Protein AF-A0A978VMV0-F1 (afdb_monomer_lite)

pLDDT: mean 77.89, std 13.48, range [44.38, 94.19]

Radius of gyration: 25.99 Å; chains: 1; bounding box: 43×22×91 Å

Foldseek 3Di:
DPPPPPPPPPPDPDDQADEDEQVPPVSVVVCVVVVHHYHYDHPDDVVVVVCVVCVVVVVVVVVCVVVVVVVVVVVVVVVD

Organism: NCBI:txid714518

Structure (mmCIF, N/CA/C/O backbone):
data_AF-A0A978VMV0-F1
#
_entry.id   AF-A0A978VMV0-F1
#
loop_
_atom_site.group_PDB
_atom_site.id
_atom_site.type_symbol
_atom_site.label_atom_id
_atom_site.label_alt_id
_atom_site.label_comp_id
_atom_site.label_asym_id
_atom_site.label_entity_id
_atom_site.label_seq_id
_atom_site.pdbx_PDB_ins_code
_atom_site.Cartn_x
_atom_site.Cartn_y
_atom_site.Cartn_z
_atom_site.occupancy
_atom_site.B_iso_or_equiv
_atom_site.auth_seq_id
_atom_site.auth_comp_id
_atom_site.auth_asym_id
_atom_site.auth_atom_id
_atom_site.pdbx_PDB_model_num
ATOM 1 N N . MET A 1 1 ? -21.158 -2.049 47.461 1.00 44.38 1 MET A N 1
ATOM 2 C CA . MET A 1 1 ? -20.198 -1.371 46.563 1.00 44.38 1 MET A CA 1
ATOM 3 C C . MET A 1 1 ? -19.893 -2.324 45.410 1.00 44.38 1 MET A C 1
ATOM 5 O O . MET A 1 1 ? -18.753 -2.694 45.209 1.00 44.38 1 MET A O 1
ATOM 9 N N . GLU A 1 2 ? -20.931 -2.790 44.710 1.00 51.34 2 GLU A N 1
ATOM 10 C CA . GLU A 1 2 ? -20.804 -3.754 43.597 1.00 51.34 2 GLU A CA 1
ATOM 11 C C . GLU A 1 2 ? -21.562 -3.272 42.346 1.00 51.34 2 GLU A C 1
ATOM 13 O O . GLU A 1 2 ? -21.674 -3.982 41.359 1.00 51.34 2 GLU A O 1
ATOM 18 N N . GLU A 1 3 ? -22.055 -2.031 42.366 1.00 50.88 3 GLU A N 1
ATOM 19 C CA . GLU A 1 3 ? -22.892 -1.438 41.316 1.00 50.88 3 GLU A CA 1
ATOM 20 C C . GLU A 1 3 ? -22.159 -0.267 40.637 1.00 50.88 3 GLU A C 1
ATOM 22 O O . GLU A 1 3 ? -22.708 0.806 40.429 1.00 50.88 3 GLU A O 1
ATOM 27 N N . MET A 1 4 ? -20.858 -0.427 40.380 1.00 45.06 4 MET A N 1
ATOM 28 C CA . MET A 1 4 ? -20.068 0.536 39.592 1.00 45.06 4 MET A CA 1
ATOM 29 C C . MET A 1 4 ? -19.206 -0.131 38.508 1.00 45.06 4 MET A C 1
ATOM 31 O O . MET A 1 4 ? -18.552 0.574 37.756 1.00 45.06 4 MET A O 1
ATOM 35 N N . VAL A 1 5 ? -19.240 -1.464 38.375 1.00 53.09 5 VAL A N 1
ATOM 36 C CA . VAL A 1 5 ? -18.435 -2.234 37.395 1.00 53.09 5 VAL A CA 1
ATOM 37 C C . VAL A 1 5 ? -19.341 -2.913 36.357 1.00 53.09 5 VAL A C 1
ATOM 39 O O . VAL A 1 5 ? -19.088 -4.020 35.912 1.00 53.09 5 VAL A O 1
ATOM 42 N N . ALA A 1 6 ? -20.475 -2.295 36.021 1.00 49.28 6 ALA A N 1
ATOM 43 C CA . ALA A 1 6 ? -21.401 -2.832 35.015 1.00 49.28 6 ALA A CA 1
ATOM 44 C C . ALA A 1 6 ? -21.729 -1.831 33.896 1.00 49.28 6 ALA A C 1
ATOM 46 O O . ALA A 1 6 ? -22.482 -2.161 32.986 1.00 49.28 6 ALA A O 1
ATOM 47 N N . ALA A 1 7 ? -21.190 -0.608 33.963 1.00 49.31 7 ALA A N 1
ATOM 48 C CA . ALA A 1 7 ? -21.551 0.483 33.056 1.00 49.31 7 ALA A CA 1
ATOM 49 C C . ALA A 1 7 ? -20.414 0.933 32.120 1.00 49.31 7 ALA A C 1
ATOM 51 O O . ALA A 1 7 ? 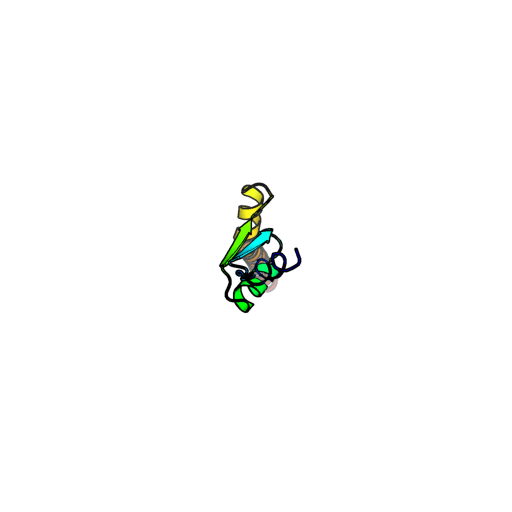-20.665 1.756 31.245 1.00 49.31 7 ALA A O 1
ATOM 52 N N . GLU A 1 8 ? -19.194 0.407 32.274 1.00 50.22 8 GLU A N 1
ATOM 53 C CA . GLU A 1 8 ? -18.045 0.801 31.438 1.00 50.22 8 GLU A CA 1
ATOM 54 C C . GLU A 1 8 ? -17.796 -0.150 30.250 1.00 50.22 8 GLU A C 1
ATOM 56 O O . GLU A 1 8 ? -17.129 0.240 29.301 1.00 50.22 8 GLU A O 1
ATOM 61 N N . ASP A 1 9 ? -18.401 -1.345 30.236 1.00 53.03 9 ASP A N 1
ATOM 62 C CA . ASP A 1 9 ? -18.154 -2.381 29.212 1.00 53.03 9 ASP A CA 1
ATOM 63 C C . ASP A 1 9 ? -19.110 -2.333 27.998 1.00 53.03 9 ASP A C 1
ATOM 65 O O . ASP A 1 9 ? -19.097 -3.228 27.156 1.00 53.03 9 ASP A O 1
ATOM 69 N N . ALA A 1 10 ? -19.981 -1.323 27.896 1.00 54.25 10 ALA A N 1
ATOM 70 C CA . ALA A 1 10 ? -21.007 -1.249 26.842 1.00 54.25 10 ALA A CA 1
ATOM 71 C C . ALA A 1 10 ? -21.011 0.074 26.061 1.00 54.25 10 ALA A C 1
ATOM 73 O O . ALA A 1 10 ? -22.014 0.419 25.432 1.00 54.25 10 ALA A O 1
ATOM 74 N N . VAL A 1 11 ? -19.905 0.820 26.100 1.00 56.34 11 VAL A N 1
ATOM 75 C CA . VAL A 1 11 ? -19.733 2.041 25.309 1.00 56.34 11 VAL A CA 1
ATOM 76 C C . VAL A 1 11 ? -18.731 1.759 24.191 1.00 56.34 11 VAL A C 1
ATOM 78 O O . VAL A 1 11 ? -17.537 1.970 24.345 1.00 56.34 11 VAL A O 1
ATOM 81 N N . ASP A 1 12 ? -19.263 1.294 23.062 1.00 57.84 12 ASP A N 1
ATOM 82 C CA . ASP A 1 12 ? -18.678 1.510 21.734 1.00 57.84 12 ASP A CA 1
ATOM 83 C C . ASP A 1 12 ? -17.294 0.870 21.468 1.00 57.84 12 ASP A C 1
ATOM 85 O O . ASP A 1 12 ? -16.296 1.543 21.224 1.00 57.84 12 ASP A O 1
ATOM 89 N N . ASP A 1 13 ? -17.250 -0.465 21.410 1.00 68.56 13 ASP A N 1
ATOM 90 C CA . ASP A 1 13 ? -16.127 -1.238 20.834 1.00 68.56 13 ASP A CA 1
ATOM 91 C C . ASP A 1 13 ? -16.089 -1.155 19.281 1.00 68.56 13 ASP A C 1
ATOM 93 O O . ASP A 1 13 ? -15.544 -2.025 18.591 1.00 68.56 13 ASP A O 1
ATOM 97 N N . GLU A 1 14 ? -16.713 -0.131 18.684 1.00 80.19 14 GLU A N 1
ATOM 98 C CA . GLU A 1 14 ? -16.758 0.041 17.235 1.00 80.19 14 GLU A CA 1
ATOM 99 C C . GLU A 1 14 ? -15.415 0.583 16.716 1.00 80.19 14 GLU A C 1
ATOM 101 O O . GLU A 1 14 ? -15.021 1.734 16.921 1.00 80.19 14 GLU A O 1
ATOM 106 N N . VAL A 1 15 ? -14.680 -0.273 16.005 1.00 84.56 15 VAL A N 1
ATOM 107 C CA . VAL A 1 15 ? -13.413 0.097 15.366 1.00 84.56 15 VAL A CA 1
ATOM 108 C C . VAL A 1 15 ? -13.694 1.025 14.185 1.00 84.56 15 VAL A C 1
ATOM 110 O O . VAL A 1 15 ? -14.194 0.584 13.160 1.00 84.56 15 VAL A O 1
ATOM 113 N N . ALA A 1 16 ? -13.316 2.302 14.285 1.00 89.31 16 ALA A N 1
ATOM 114 C CA . ALA A 1 16 ? -13.600 3.296 13.241 1.00 89.31 16 ALA A CA 1
ATOM 115 C C . ALA A 1 16 ? -12.707 3.191 11.982 1.00 89.31 16 ALA A C 1
ATOM 117 O O . ALA A 1 16 ? -13.103 3.615 10.892 1.00 89.31 16 ALA A O 1
ATOM 118 N N . CYS A 1 17 ? -11.473 2.687 12.108 1.00 91.50 17 CYS A N 1
ATOM 119 C CA . CYS A 1 17 ? -10.516 2.621 10.998 1.00 91.50 17 CYS A CA 1
ATOM 120 C C . CYS A 1 17 ? -9.422 1.567 11.215 1.00 91.50 17 CYS A C 1
ATOM 122 O O . CYS A 1 17 ? -9.166 1.136 12.339 1.00 91.50 17 CYS A O 1
ATOM 124 N N . ILE A 1 18 ? -8.744 1.190 10.131 1.00 92.00 18 ILE A N 1
ATOM 125 C CA . ILE A 1 18 ? -7.593 0.285 10.145 1.00 92.00 18 ILE A CA 1
ATOM 126 C C . ILE A 1 18 ? -6.374 1.041 9.628 1.00 92.00 18 ILE A C 1
ATOM 128 O O . ILE A 1 18 ? -6.322 1.437 8.464 1.00 92.00 18 ILE A O 1
ATOM 132 N N . ILE A 1 19 ? -5.373 1.210 10.490 1.00 94.19 19 ILE A N 1
ATOM 133 C CA . ILE A 1 19 ? -4.065 1.752 10.119 1.00 94.19 19 ILE A CA 1
ATOM 134 C C . ILE A 1 19 ? -3.122 0.576 9.882 1.00 94.19 19 ILE A C 1
ATOM 136 O O . ILE A 1 19 ? -2.961 -0.278 10.754 1.00 94.19 19 ILE A O 1
ATOM 140 N N . HIS A 1 20 ? -2.488 0.524 8.716 1.00 90.69 20 HIS A N 1
ATOM 141 C CA . HIS A 1 20 ? -1.588 -0.568 8.359 1.00 90.69 20 HIS A CA 1
ATOM 142 C C . HIS A 1 20 ? -0.320 -0.063 7.675 1.00 90.69 20 HIS A C 1
ATOM 144 O O . HIS A 1 20 ? -0.287 1.035 7.125 1.00 90.69 20 HIS A O 1
ATOM 150 N N . ASP A 1 21 ? 0.737 -0.876 7.688 1.00 89.56 21 ASP A N 1
ATOM 151 C CA . ASP A 1 21 ? 1.960 -0.560 6.950 1.00 89.56 21 ASP A CA 1
ATOM 152 C C . ASP A 1 21 ? 1.710 -0.613 5.430 1.00 89.56 21 ASP A C 1
ATOM 154 O O . ASP A 1 21 ? 0.931 -1.434 4.937 1.00 89.56 21 ASP A O 1
ATOM 158 N N . GLY A 1 22 ? 2.379 0.260 4.677 1.00 82.62 22 GLY A N 1
ATOM 159 C CA . GLY A 1 22 ? 2.237 0.366 3.224 1.00 82.62 22 GLY A CA 1
ATOM 160 C C . GLY A 1 22 ? 2.715 -0.858 2.439 1.00 82.62 22 GLY A C 1
ATOM 161 O O . GLY A 1 22 ? 2.364 -0.999 1.270 1.00 82.62 22 GLY A O 1
ATOM 162 N N . MET A 1 23 ? 3.470 -1.762 3.067 1.00 80.81 23 MET A N 1
ATOM 163 C CA . MET A 1 23 ? 3.844 -3.059 2.496 1.00 80.81 23 MET A CA 1
ATOM 164 C C . MET A 1 23 ? 2.803 -4.157 2.775 1.00 80.81 23 MET A C 1
ATOM 166 O O . MET A 1 23 ? 2.824 -5.202 2.124 1.00 80.81 23 MET A O 1
ATOM 170 N N . LEU A 1 24 ? 1.861 -3.939 3.702 1.00 83.62 24 LEU A N 1
ATOM 171 C CA . LEU A 1 24 ? 0.776 -4.874 4.019 1.00 83.62 24 LEU A CA 1
ATOM 172 C C . LEU A 1 24 ? -0.418 -4.675 3.076 1.00 83.62 24 LEU A C 1
ATOM 174 O O . LEU A 1 24 ? -1.500 -4.268 3.489 1.00 83.62 24 LEU A O 1
ATOM 178 N N . TYR A 1 25 ? -0.241 -5.013 1.797 1.00 75.62 25 TYR A N 1
ATOM 179 C CA . TYR A 1 25 ? -1.264 -4.834 0.752 1.00 75.62 25 TYR A CA 1
ATOM 180 C C . TYR A 1 25 ? -2.613 -5.510 1.078 1.00 75.62 25 TYR A C 1
ATOM 182 O O . TYR A 1 25 ? -3.677 -5.016 0.716 1.00 75.62 25 TYR A O 1
ATOM 190 N N . LEU A 1 26 ? -2.582 -6.627 1.815 1.00 84.38 26 LEU A N 1
ATOM 191 C CA . LEU A 1 26 ? -3.781 -7.362 2.232 1.00 84.38 26 LEU A CA 1
ATOM 192 C C . LEU A 1 26 ? -4.602 -6.632 3.300 1.00 84.38 26 LEU A C 1
ATOM 194 O O . LEU A 1 26 ? -5.806 -6.858 3.392 1.00 84.38 26 LEU A O 1
ATOM 198 N N . ALA A 1 27 ? -3.983 -5.754 4.090 1.00 87.69 27 ALA A N 1
ATOM 199 C CA . ALA A 1 27 ? -4.680 -5.038 5.152 1.00 87.69 27 ALA A CA 1
ATOM 200 C C . ALA A 1 27 ? -5.717 -4.053 4.593 1.00 87.69 27 ALA A C 1
ATOM 202 O O . ALA A 1 27 ? -6.783 -3.900 5.186 1.00 87.69 27 ALA A O 1
ATOM 203 N N . GLN A 1 28 ? -5.466 -3.482 3.410 1.00 88.88 28 GLN A N 1
ATOM 204 C CA . GLN A 1 28 ? -6.462 -2.671 2.710 1.00 88.88 28 GLN A CA 1
ATOM 205 C C . GLN A 1 28 ? -7.698 -3.506 2.345 1.00 88.88 28 GLN A C 1
ATOM 207 O O . GLN A 1 28 ? -8.818 -3.086 2.604 1.00 88.88 28 GLN A O 1
ATOM 212 N N . SER A 1 29 ? -7.510 -4.733 1.845 1.00 91.19 29 SER A N 1
ATOM 213 C CA . SER A 1 29 ? -8.633 -5.630 1.540 1.00 91.19 29 SER A CA 1
ATOM 214 C C . SER A 1 29 ? -9.439 -6.011 2.785 1.00 91.19 29 SER A C 1
ATOM 216 O O . SER A 1 29 ? -10.645 -6.227 2.684 1.00 91.19 29 SER A O 1
ATOM 218 N N . VAL A 1 30 ? -8.790 -6.117 3.948 1.00 91.44 30 VAL A N 1
ATOM 219 C CA . VAL A 1 30 ? -9.470 -6.357 5.228 1.00 91.44 30 VAL A CA 1
ATOM 220 C C . VAL A 1 30 ? -10.285 -5.128 5.643 1.00 91.44 30 VAL A C 1
ATOM 222 O O . VAL A 1 30 ? -11.438 -5.283 6.040 1.00 91.44 30 VAL A O 1
ATOM 225 N N . ALA A 1 31 ? -9.733 -3.919 5.492 1.00 91.88 31 ALA A N 1
ATOM 226 C CA . ALA A 1 31 ? -10.454 -2.669 5.748 1.00 91.88 31 ALA A CA 1
ATOM 227 C C . ALA A 1 31 ? -11.687 -2.527 4.845 1.00 91.88 31 ALA A C 1
ATOM 229 O O . ALA A 1 31 ? -12.781 -2.255 5.338 1.00 91.88 31 ALA A O 1
ATOM 230 N N . ASP A 1 32 ? -11.535 -2.822 3.553 1.00 92.31 32 ASP A N 1
ATOM 231 C CA . ASP A 1 32 ? -12.628 -2.785 2.581 1.00 92.31 32 ASP A CA 1
ATOM 232 C C . ASP A 1 32 ? -13.730 -3.800 2.935 1.00 92.31 32 ASP A C 1
ATOM 234 O O . ASP A 1 32 ? -14.920 -3.490 2.855 1.00 92.31 32 ASP A O 1
ATOM 238 N N . HIS A 1 33 ? -13.349 -5.008 3.374 1.00 94.06 33 HIS A N 1
ATOM 239 C CA . HIS A 1 33 ? -14.300 -6.044 3.784 1.00 94.06 33 HIS A CA 1
ATOM 240 C C . HIS A 1 33 ? -15.091 -5.650 5.037 1.00 94.06 33 HIS A C 1
ATOM 242 O O . HIS A 1 33 ? -16.295 -5.897 5.116 1.00 94.06 33 HIS A O 1
ATOM 248 N N . LEU A 1 34 ? -14.423 -5.003 5.991 1.00 91.81 34 LEU A N 1
ATOM 249 C CA . LEU A 1 34 ? -15.031 -4.500 7.221 1.00 91.81 34 LEU A CA 1
ATOM 250 C C . LEU A 1 34 ? -15.766 -3.165 7.020 1.00 91.81 34 LEU A C 1
ATOM 252 O O . LEU A 1 34 ? -16.405 -2.686 7.951 1.00 91.81 34 LEU A O 1
ATOM 256 N N . LYS A 1 35 ? -15.725 -2.588 5.808 1.00 91.50 35 LYS A N 1
ATOM 257 C CA . LYS A 1 35 ? -16.276 -1.263 5.473 1.00 91.50 35 LYS A CA 1
ATOM 258 C C . LYS A 1 35 ? -15.716 -0.146 6.361 1.00 91.50 35 LYS A C 1
ATOM 260 O O . LYS A 1 35 ? -16.409 0.826 6.651 1.00 91.50 35 LYS A O 1
ATOM 265 N N . LEU A 1 36 ? -14.458 -0.290 6.766 1.00 92.81 36 LEU A N 1
ATOM 266 C CA . LEU A 1 36 ? -13.740 0.673 7.592 1.00 92.81 36 LEU A CA 1
ATOM 267 C C . LEU A 1 36 ? -12.787 1.507 6.743 1.00 92.81 36 LEU A C 1
ATOM 269 O O . LEU A 1 36 ? -12.312 1.073 5.692 1.00 92.81 36 LEU A O 1
ATOM 273 N N . LEU A 1 37 ? -12.462 2.707 7.223 1.00 90.88 37 LEU A N 1
ATOM 274 C CA . LEU A 1 37 ? -11.442 3.535 6.589 1.00 90.88 37 LEU A CA 1
ATOM 275 C C . LEU A 1 37 ? -10.070 2.850 6.718 1.00 90.88 37 LEU A C 1
ATOM 277 O O . LEU A 1 37 ? -9.568 2.673 7.827 1.00 90.88 37 LEU A O 1
ATOM 281 N N . GLY A 1 38 ? -9.456 2.480 5.594 1.00 91.75 38 GLY A N 1
ATOM 282 C CA . GLY A 1 38 ? -8.076 1.987 5.543 1.00 91.75 38 GLY A CA 1
ATOM 283 C C . GLY A 1 38 ? -7.079 3.134 5.368 1.00 91.75 38 GLY A C 1
ATOM 284 O O . GLY A 1 38 ? -7.186 3.902 4.412 1.00 91.75 38 GLY A O 1
ATOM 285 N N . ILE A 1 39 ? -6.111 3.263 6.277 1.00 92.88 39 ILE A N 1
ATOM 286 C CA . ILE A 1 39 ? -5.023 4.246 6.194 1.00 92.88 39 ILE A CA 1
ATOM 287 C C . ILE A 1 39 ? -3.689 3.503 6.095 1.00 92.88 39 ILE A C 1
ATOM 289 O O . ILE A 1 39 ? -3.221 2.887 7.052 1.00 92.88 39 ILE A O 1
ATOM 293 N N . SER A 1 40 ? -3.047 3.615 4.935 1.00 90.56 40 SER A N 1
ATOM 294 C CA . SER A 1 40 ? -1.718 3.057 4.686 1.00 90.56 40 SER A CA 1
ATOM 295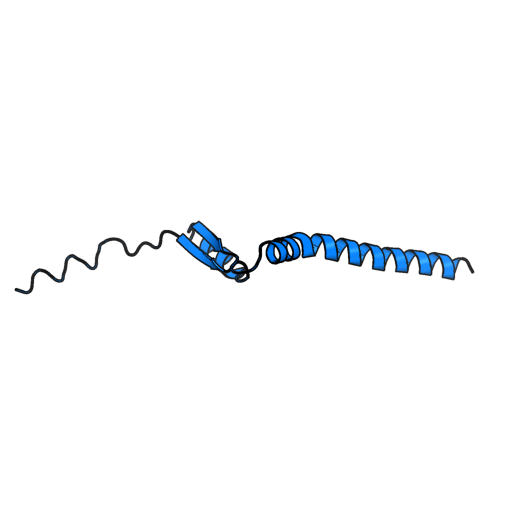 C C . SER A 1 40 ? -0.615 4.010 5.156 1.00 90.56 40 SER A C 1
ATOM 297 O O . SER A 1 40 ? -0.512 5.139 4.673 1.00 90.56 40 SER A O 1
ATOM 299 N N . VAL A 1 41 ? 0.281 3.531 6.018 1.00 89.62 41 VAL A N 1
ATOM 300 C CA . VAL A 1 41 ? 1.455 4.260 6.514 1.00 89.62 41 VAL A CA 1
ATOM 301 C C . VAL A 1 41 ? 2.722 3.631 5.950 1.00 89.62 41 VAL A C 1
ATOM 303 O O . VAL A 1 41 ? 3.056 2.490 6.250 1.00 89.62 41 VAL A O 1
ATOM 306 N N . CYS A 1 42 ? 3.470 4.375 5.136 1.00 85.88 42 CYS A N 1
ATOM 307 C CA . CYS A 1 42 ? 4.786 3.928 4.692 1.00 85.88 42 CYS A CA 1
ATOM 308 C C . CYS A 1 42 ? 5.837 4.343 5.728 1.00 85.88 42 CYS A C 1
ATOM 310 O O . CYS A 1 42 ? 6.161 5.521 5.847 1.00 85.88 42 CYS A O 1
ATOM 312 N N . THR A 1 43 ? 6.371 3.375 6.473 1.00 86.00 43 THR A N 1
ATOM 313 C CA . THR A 1 43 ? 7.435 3.596 7.473 1.00 86.00 43 THR A CA 1
ATOM 314 C C . THR A 1 43 ? 8.813 3.839 6.845 1.00 86.00 43 THR A C 1
ATOM 316 O O . THR A 1 43 ? 9.756 4.254 7.518 1.00 86.00 43 THR A O 1
ATOM 319 N N . SER A 1 44 ? 8.937 3.602 5.538 1.00 84.12 44 SER A N 1
ATOM 320 C CA . SER A 1 44 ? 10.170 3.771 4.773 1.00 84.12 44 SER A CA 1
ATOM 321 C C . SER A 1 44 ? 10.296 5.170 4.150 1.00 84.12 44 SER A C 1
ATOM 323 O O . SER A 1 44 ? 9.364 5.973 4.155 1.00 84.12 44 SER A O 1
ATOM 325 N N . ALA A 1 45 ? 11.461 5.475 3.575 1.00 85.94 45 ALA A N 1
ATOM 326 C CA . ALA A 1 45 ? 11.673 6.739 2.878 1.00 85.94 45 ALA A CA 1
ATOM 327 C C . ALA A 1 45 ? 10.721 6.894 1.676 1.00 85.94 45 ALA A C 1
ATOM 329 O O . ALA A 1 45 ? 10.498 5.950 0.921 1.00 85.94 45 ALA A O 1
ATOM 330 N N . ALA A 1 46 ? 10.249 8.118 1.415 1.00 84.19 46 ALA A N 1
ATOM 331 C CA . ALA A 1 46 ? 9.330 8.405 0.306 1.00 84.19 46 ALA A CA 1
ATOM 332 C C . ALA A 1 46 ? 9.850 7.941 -1.071 1.00 84.19 46 ALA A C 1
ATOM 334 O O . ALA A 1 46 ? 9.065 7.572 -1.942 1.00 84.19 46 ALA A O 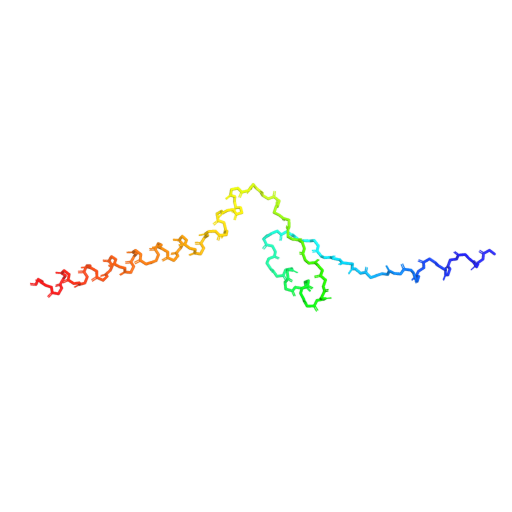1
ATOM 335 N N . ILE A 1 47 ? 11.175 7.902 -1.267 1.00 85.44 47 ILE A N 1
ATOM 336 C CA . ILE A 1 47 ? 11.788 7.382 -2.497 1.00 85.44 47 ILE A CA 1
ATOM 337 C C . ILE A 1 47 ? 11.458 5.903 -2.741 1.00 85.44 47 ILE A C 1
ATOM 339 O O . ILE A 1 47 ? 11.253 5.506 -3.886 1.00 85.44 47 ILE A O 1
ATOM 343 N N . ILE A 1 48 ? 11.352 5.105 -1.676 1.00 82.94 48 ILE A N 1
ATOM 344 C CA . ILE A 1 48 ? 11.002 3.685 -1.748 1.00 82.94 48 ILE A CA 1
ATOM 345 C C . ILE A 1 48 ? 9.539 3.546 -2.176 1.00 82.94 48 ILE A C 1
ATOM 347 O O . ILE A 1 48 ? 9.243 2.801 -3.107 1.00 82.94 48 ILE A O 1
ATOM 351 N N . PHE A 1 49 ? 8.635 4.337 -1.593 1.00 82.50 49 PHE A N 1
ATOM 352 C CA . PHE A 1 49 ? 7.228 4.371 -2.005 1.00 82.50 49 PHE A CA 1
ATOM 353 C C . PHE A 1 49 ? 7.060 4.750 -3.489 1.00 82.50 49 PHE A C 1
ATOM 355 O O . PHE A 1 49 ? 6.321 4.103 -4.235 1.00 82.50 49 PHE A O 1
ATOM 362 N N . ILE A 1 50 ? 7.797 5.760 -3.962 1.00 83.75 50 ILE A N 1
ATOM 363 C CA . ILE A 1 50 ? 7.789 6.159 -5.379 1.00 83.75 50 ILE A CA 1
ATOM 364 C C . ILE A 1 50 ? 8.326 5.031 -6.271 1.00 83.75 50 ILE A C 1
ATOM 366 O O . ILE A 1 50 ? 7.778 4.786 -7.347 1.00 83.75 50 ILE A O 1
ATOM 370 N N . ALA A 1 51 ? 9.370 4.322 -5.837 1.00 84.06 51 ALA A N 1
ATOM 371 C CA . ALA A 1 51 ? 9.908 3.187 -6.577 1.00 84.06 51 ALA A CA 1
ATOM 372 C C . ALA A 1 51 ? 8.877 2.055 -6.717 1.00 84.06 51 ALA A C 1
ATOM 374 O O . ALA A 1 51 ? 8.679 1.572 -7.830 1.00 84.06 51 ALA A O 1
ATOM 375 N N . PHE A 1 52 ? 8.172 1.690 -5.639 1.00 80.50 52 PHE A N 1
ATOM 376 C CA . PHE A 1 52 ? 7.131 0.655 -5.674 1.00 80.50 52 PHE A CA 1
ATOM 377 C C . PHE A 1 52 ? 5.928 1.056 -6.534 1.00 80.50 52 PHE A C 1
ATOM 379 O O . PHE A 1 52 ? 5.516 0.292 -7.399 1.00 80.50 52 PHE A O 1
ATOM 386 N N . THR A 1 53 ? 5.413 2.280 -6.389 1.00 82.62 53 THR A N 1
ATOM 387 C CA . THR A 1 53 ? 4.260 2.753 -7.188 1.00 82.62 53 THR A CA 1
ATOM 388 C C . THR A 1 53 ? 4.566 2.886 -8.680 1.00 82.62 53 THR A C 1
ATOM 390 O O . THR A 1 53 ? 3.666 2.839 -9.517 1.00 82.62 53 THR A O 1
ATOM 393 N N . ARG A 1 54 ? 5.837 3.074 -9.047 1.00 84.38 54 ARG A N 1
ATOM 394 C CA . ARG A 1 54 ? 6.275 3.146 -10.447 1.00 84.38 54 ARG A CA 1
ATOM 395 C C . ARG A 1 54 ? 6.834 1.832 -10.968 1.00 84.38 54 ARG A C 1
ATOM 397 O O . ARG A 1 54 ? 7.110 1.776 -12.173 1.00 84.38 54 ARG A O 1
ATOM 404 N N . PHE A 1 55 ? 6.974 0.817 -10.112 1.00 79.94 55 PHE A N 1
ATOM 405 C CA . PHE A 1 55 ? 7.595 -0.457 -10.448 1.00 79.94 55 PHE A CA 1
ATOM 406 C C . PHE A 1 55 ? 6.905 -1.103 -11.642 1.00 79.94 55 PHE A C 1
ATOM 408 O O . PHE A 1 55 ? 7.586 -1.362 -12.627 1.00 79.94 55 PHE A O 1
ATOM 415 N N . ASP A 1 56 ? 5.577 -1.228 -11.628 1.00 76.00 56 ASP A N 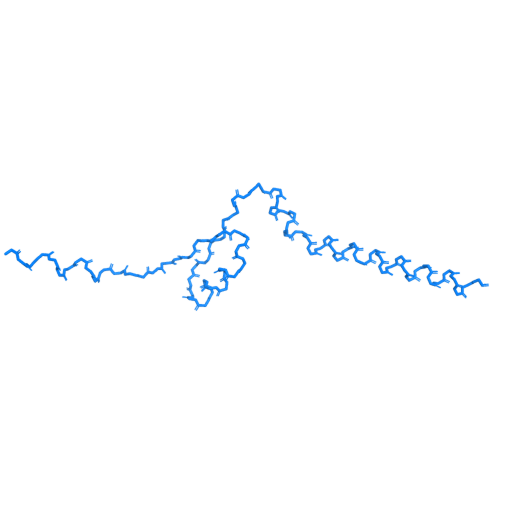1
ATOM 416 C CA . ASP A 1 56 ? 4.822 -1.849 -12.727 1.00 76.00 56 ASP A CA 1
ATOM 417 C C . ASP A 1 56 ? 5.090 -1.151 -14.059 1.00 76.00 56 ASP A C 1
ATOM 419 O O . ASP A 1 56 ? 5.479 -1.772 -15.043 1.00 76.00 56 ASP A O 1
ATOM 423 N N . THR A 1 57 ? 5.025 0.183 -14.077 1.00 81.81 57 THR A N 1
ATOM 424 C CA . THR A 1 57 ? 5.276 0.946 -15.307 1.00 81.81 57 THR A CA 1
ATOM 425 C C . THR A 1 57 ? 6.721 0.827 -15.791 1.00 81.81 57 THR A C 1
ATOM 427 O O . THR A 1 57 ? 6.989 0.857 -16.993 1.00 81.81 57 THR A O 1
ATOM 430 N N . TRP A 1 58 ? 7.683 0.764 -14.868 1.00 80.50 58 TRP A N 1
ATOM 431 C CA . TRP A 1 58 ? 9.093 0.612 -15.204 1.00 80.50 58 TRP A CA 1
ATOM 432 C C . TRP A 1 58 ? 9.374 -0.797 -15.716 1.00 80.50 58 TRP A C 1
ATOM 434 O O . TRP A 1 58 ? 10.045 -0.948 -16.738 1.00 80.50 58 TRP A O 1
ATOM 444 N N . PHE A 1 59 ? 8.805 -1.798 -15.055 1.00 79.62 59 PHE A N 1
ATOM 445 C CA . PHE A 1 59 ? 8.935 -3.202 -15.385 1.00 79.62 59 PHE A CA 1
ATOM 446 C C . PHE A 1 59 ? 8.278 -3.520 -16.732 1.00 79.62 59 PHE A C 1
ATOM 448 O O . PHE A 1 59 ? 8.918 -4.129 -17.588 1.00 79.62 59 PHE A O 1
ATOM 455 N N . ASP A 1 60 ? 7.077 -3.005 -16.996 1.00 82.31 60 ASP A N 1
ATOM 456 C CA . ASP A 1 60 ? 6.401 -3.139 -18.289 1.00 82.31 60 ASP A CA 1
ATOM 457 C C . ASP A 1 60 ? 7.203 -2.501 -19.422 1.00 82.31 60 ASP A C 1
ATOM 459 O O . ASP A 1 60 ? 7.379 -3.099 -20.487 1.00 82.31 60 ASP A O 1
ATOM 463 N N . ARG A 1 61 ? 7.775 -1.311 -19.195 1.00 82.75 61 ARG A N 1
ATOM 464 C CA . ARG A 1 61 ? 8.672 -0.673 -20.172 1.00 82.75 61 ARG A CA 1
ATOM 465 C C . ARG A 1 61 ? 9.946 -1.483 -20.396 1.00 82.75 61 ARG A C 1
ATOM 467 O O . ARG A 1 61 ? 10.397 -1.596 -21.536 1.00 82.75 61 ARG A O 1
ATOM 474 N N . ALA A 1 62 ? 10.544 -2.030 -19.340 1.00 84.44 62 ALA A N 1
ATOM 475 C CA . ALA A 1 62 ? 11.724 -2.881 -19.451 1.00 84.44 62 ALA A CA 1
ATOM 476 C C . ALA A 1 62 ? 11.406 -4.147 -20.261 1.00 84.44 62 ALA A C 1
ATOM 478 O O . ALA A 1 62 ? 12.116 -4.470 -21.214 1.00 84.44 62 ALA A O 1
ATOM 479 N N . ARG A 1 63 ? 10.281 -4.802 -19.966 1.00 82.50 63 ARG A N 1
ATOM 480 C CA . ARG A 1 63 ? 9.797 -5.979 -20.689 1.00 82.50 63 ARG A CA 1
ATOM 481 C C . ARG A 1 63 ? 9.497 -5.667 -22.155 1.00 82.50 63 ARG A C 1
ATOM 483 O O . ARG A 1 63 ? 9.930 -6.415 -23.027 1.00 82.50 63 ARG A O 1
ATOM 490 N N . ALA A 1 64 ? 8.835 -4.548 -22.448 1.00 84.62 64 ALA A N 1
ATOM 491 C CA . ALA A 1 64 ? 8.552 -4.116 -23.817 1.00 84.62 64 ALA A CA 1
ATOM 492 C C . ALA A 1 64 ? 9.834 -3.876 -24.631 1.00 84.62 64 ALA A C 1
ATOM 494 O O . ALA A 1 64 ? 9.890 -4.230 -25.807 1.00 84.62 64 ALA A O 1
ATOM 495 N N . ARG A 1 65 ? 10.891 -3.336 -24.008 1.00 83.19 65 ARG A N 1
ATOM 496 C CA . ARG A 1 65 ? 12.207 -3.168 -24.651 1.00 83.19 65 ARG A CA 1
ATOM 497 C C . ARG A 1 65 ? 12.889 -4.500 -24.936 1.00 83.19 65 ARG A C 1
ATOM 499 O O . ARG A 1 65 ? 13.441 -4.666 -26.019 1.00 83.19 65 ARG A O 1
ATOM 506 N N . VAL A 1 66 ? 12.830 -5.449 -24.002 1.00 80.94 66 VAL A N 1
ATOM 507 C CA . VAL A 1 66 ? 13.379 -6.797 -24.212 1.00 80.94 66 VAL A CA 1
ATOM 508 C C . VAL A 1 66 ? 12.639 -7.501 -25.350 1.00 80.94 66 VAL A C 1
ATOM 510 O O . VAL A 1 66 ? 13.272 -7.967 -26.292 1.00 80.94 66 VAL A O 1
ATOM 513 N N . VAL A 1 67 ? 11.304 -7.512 -25.323 1.00 78.06 67 VAL A N 1
ATOM 514 C CA . VAL A 1 67 ? 10.482 -8.141 -26.371 1.00 78.06 67 VAL A CA 1
ATOM 515 C C . VAL A 1 67 ? 10.674 -7.452 -27.727 1.00 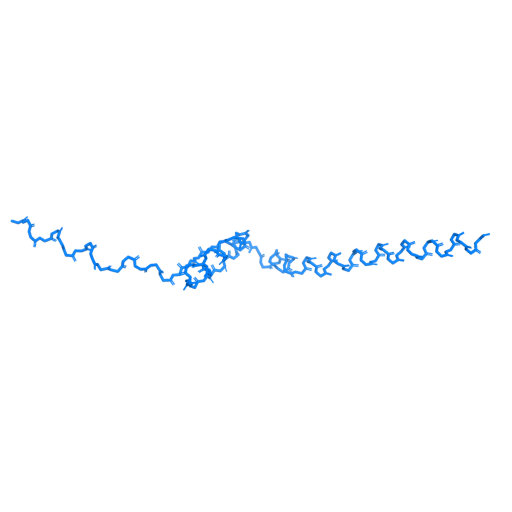78.06 67 VAL A C 1
ATOM 517 O O . VAL A 1 67 ? 10.824 -8.125 -28.747 1.00 78.06 67 VAL A O 1
ATOM 520 N N . GLY A 1 68 ? 10.725 -6.118 -27.751 1.00 75.69 68 GLY A N 1
ATOM 521 C CA . GLY A 1 68 ? 11.013 -5.342 -28.958 1.00 75.69 68 GLY A CA 1
ATOM 522 C C . GLY A 1 68 ? 12.392 -5.663 -29.538 1.00 75.69 68 GLY A C 1
ATOM 523 O O . GLY A 1 68 ? 12.507 -5.917 -30.736 1.00 75.69 68 GLY A O 1
ATOM 524 N N . GLY A 1 69 ? 13.414 -5.751 -28.683 1.00 75.62 69 GLY A N 1
ATOM 525 C CA . GLY A 1 69 ? 14.769 -6.137 -29.077 1.00 75.62 69 GLY A CA 1
ATOM 526 C C . GLY A 1 69 ? 14.860 -7.565 -29.625 1.00 75.62 69 GLY A C 1
ATOM 527 O O . GLY A 1 69 ? 15.565 -7.799 -30.605 1.00 75.62 69 GLY A O 1
ATOM 528 N N . VAL A 1 70 ? 14.109 -8.513 -29.056 1.00 74.06 70 VAL A N 1
ATOM 529 C CA . VAL A 1 70 ? 14.004 -9.890 -29.577 1.00 74.06 70 VAL A CA 1
ATOM 530 C C . VAL A 1 70 ? 13.357 -9.906 -30.964 1.00 74.06 70 VAL A C 1
ATOM 532 O O . VAL A 1 70 ? 13.867 -10.553 -31.878 1.00 74.06 70 VAL A O 1
ATOM 535 N N . ARG A 1 71 ? 12.269 -9.149 -31.159 1.00 71.69 71 ARG A N 1
ATOM 536 C CA . ARG A 1 71 ? 11.578 -9.057 -32.454 1.00 71.69 71 ARG A CA 1
ATOM 537 C C . ARG A 1 71 ? 12.472 -8.467 -33.544 1.00 71.69 71 ARG A C 1
ATOM 539 O O . ARG A 1 71 ? 12.410 -8.905 -34.691 1.00 71.69 71 ARG A O 1
ATOM 546 N N . GLU A 1 72 ? 13.289 -7.476 -33.204 1.00 70.38 72 GLU A N 1
ATOM 547 C CA . GLU A 1 72 ? 14.197 -6.847 -34.162 1.00 70.38 72 GLU A CA 1
ATOM 548 C C . GLU A 1 72 ? 15.384 -7.745 -34.530 1.00 70.38 72 GLU A C 1
ATOM 550 O O . GLU A 1 72 ? 15.739 -7.820 -35.706 1.00 70.38 72 GLU A O 1
ATOM 555 N N . LYS A 1 73 ? 15.937 -8.499 -33.570 1.00 69.12 73 LYS A N 1
ATOM 556 C CA . LYS A 1 73 ? 16.939 -9.537 -33.864 1.00 69.12 73 LYS A CA 1
ATOM 557 C C . LYS A 1 73 ? 16.391 -10.612 -34.802 1.00 69.12 73 LYS A C 1
ATOM 559 O O . LYS A 1 73 ? 17.016 -10.885 -35.819 1.00 69.12 73 LYS A O 1
ATOM 564 N N . SER A 1 74 ? 15.189 -11.121 -34.530 1.00 69.31 74 SER A N 1
ATOM 565 C CA . SER A 1 74 ? 14.547 -12.133 -35.380 1.00 69.31 74 SER A CA 1
ATOM 566 C C . SER A 1 74 ? 14.319 -11.637 -36.815 1.00 69.31 74 SER A C 1
ATOM 568 O O . SER A 1 74 ? 14.586 -12.365 -37.764 1.00 69.31 74 SER A O 1
ATOM 570 N N . LYS A 1 75 ? 13.913 -10.373 -37.009 1.00 72.81 75 LYS A N 1
ATOM 571 C CA . LYS A 1 75 ? 13.802 -9.789 -38.359 1.00 72.81 75 LYS A CA 1
ATOM 572 C C . LYS A 1 75 ? 15.141 -9.713 -39.095 1.00 72.81 75 LYS A C 1
ATOM 574 O O . LYS A 1 75 ? 15.154 -9.861 -40.310 1.00 72.81 75 LYS A O 1
ATOM 579 N N . ARG A 1 76 ? 16.243 -9.450 -38.386 1.00 70.38 76 ARG A N 1
ATOM 580 C CA . ARG A 1 76 ? 17.586 -9.386 -38.983 1.00 70.38 76 ARG A CA 1
ATOM 581 C C . ARG A 1 76 ? 18.130 -10.769 -39.336 1.00 70.38 76 ARG A C 1
ATOM 583 O O . ARG A 1 76 ? 18.779 -10.888 -40.361 1.00 70.38 76 ARG A O 1
ATOM 590 N N . GLU A 1 77 ? 17.842 -11.788 -38.529 1.00 66.12 77 GLU A N 1
ATOM 591 C CA . GLU A 1 77 ? 18.243 -13.175 -38.808 1.00 66.12 77 GLU A CA 1
ATOM 592 C C . GLU A 1 77 ? 17.462 -13.799 -39.970 1.00 66.12 77 GLU A C 1
ATOM 594 O O . GLU A 1 77 ? 18.032 -14.565 -40.729 1.00 66.12 77 GLU A O 1
ATOM 599 N N . VAL A 1 78 ? 16.183 -13.452 -40.148 1.00 69.94 78 VAL A N 1
ATOM 600 C CA . VAL A 1 78 ? 15.367 -13.925 -41.287 1.00 69.94 78 VAL A CA 1
ATOM 601 C C . VAL A 1 78 ? 15.688 -13.174 -42.592 1.00 69.94 78 VAL A C 1
ATOM 603 O O . VAL A 1 78 ? 15.322 -13.624 -43.673 1.00 69.94 78 VAL A O 1
ATOM 606 N N . ALA A 1 79 ? 16.344 -12.013 -42.506 1.00 66.19 79 ALA A N 1
ATOM 607 C CA . ALA A 1 79 ? 16.740 -11.205 -43.661 1.00 66.19 79 ALA A CA 1
ATOM 608 C C . ALA A 1 79 ? 18.157 -11.522 -44.193 1.00 66.19 79 ALA A C 1
ATOM 610 O O . ALA A 1 79 ? 18.596 -10.859 -45.134 1.00 66.19 79 ALA A O 1
ATOM 611 N N . LEU A 1 80 ? 18.858 -12.486 -43.584 1.00 59.31 80 LEU A N 1
ATOM 612 C CA . LEU A 1 80 ? 20.162 -13.027 -43.990 1.00 59.31 80 LEU A CA 1
ATOM 613 C C . LEU A 1 80 ? 19.982 -14.412 -44.620 1.00 59.31 80 LEU A C 1
A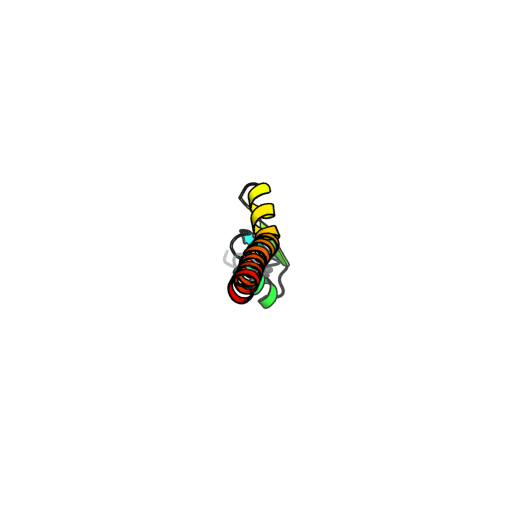TOM 615 O O . LEU A 1 80 ? 20.746 -14.707 -45.565 1.00 59.31 80 LEU A O 1
#

Sequence (80 aa):
MEEMVAAEDAVDDEVACIIHDGMLYLAQSVADHLKLLGISVCTSAAIIFIAFTRFDTWFDRARARVVGGVREKSKREVAL

Secondary structure (DSSP, 8-state):
--SSSSSSTTS-----EEEEETT-HHHHHHHHHHTPEEEEE--S-HHHHHHHHHHHHHHHHHHHHHHHHHHHHHHHHHT-